Protein AF-A0A0Q9W756-F1 (afdb_monomer_lite)

InterPro domains:
  IPR008218 ATPase, V1 complex, subunit F [PF01990] (6-72)
  IPR036906 ATPase, V1 complex, subunit F superfamily [G3DSA:3.40.50.10580] (1-77)
  IPR036906 ATPase, V1 complex, subunit F superfamily [SSF159468] (4-55)

Secondary structure (DSSP, 8-state):
---TTS-HHHHHHHHHHHHT-TT--EEEEEHHHHHHTHHHHTT---SSSEEEEE--GGGHHHHHHHHHHHHHHHHHHH--

Sequence (80 aa):
MVEHGTTLDEVEGFFQVLYKRHNIGIILLDYPTAKRLNHVLDKCKKMLPIVVILPTKASIIPYMEEKDRQRRQRQRDAYM

pLDDT: mean 93.37, std 5.25, range [61.88, 97.38]

Radius of gyration: 14.45 Å; chains: 1; bounding box: 40×29×24 Å

Organism: Drosophila virilis (NCBI:txid7244)

Structure (mmCIF, N/CA/C/O backbone):
data_AF-A0A0Q9W756-F1
#
_entry.id   AF-A0A0Q9W756-F1
#
loop_
_atom_site.group_PDB
_atom_site.id
_atom_site.type_symbol
_atom_site.label_atom_id
_atom_site.label_alt_id
_atom_site.label_comp_id
_atom_site.label_asym_id
_atom_site.label_entity_id
_atom_site.label_seq_id
_atom_site.pdbx_PDB_ins_code
_atom_site.Cartn_x
_atom_site.Cartn_y
_atom_site.Cartn_z
_atom_site.occupancy
_atom_site.B_iso_or_equiv
_atom_site.auth_seq_id
_atom_site.auth_comp_id
_atom_site.auth_asym_id
_atom_site.auth_atom_id
_atom_site.pdbx_PDB_model_num
ATOM 1 N N . MET A 1 1 ? -6.816 11.222 1.291 1.00 72.19 1 MET A N 1
ATOM 2 C CA . MET A 1 1 ? -5.877 10.591 2.245 1.00 72.19 1 MET A CA 1
ATOM 3 C C . MET A 1 1 ? -6.717 9.935 3.316 1.00 72.19 1 MET A C 1
ATOM 5 O O . MET A 1 1 ? -7.797 10.450 3.573 1.00 72.19 1 MET A O 1
ATOM 9 N N . VAL A 1 2 ? -6.263 8.824 3.893 1.00 86.00 2 VAL A N 1
ATOM 10 C CA . VAL A 1 2 ? -6.949 8.234 5.050 1.00 86.00 2 VAL A CA 1
ATOM 11 C C . VAL A 1 2 ? -6.918 9.250 6.189 1.00 86.00 2 VAL A C 1
ATOM 13 O O . VAL A 1 2 ? -5.864 9.823 6.472 1.00 86.00 2 VAL A O 1
ATOM 16 N N . GLU A 1 3 ? -8.072 9.524 6.786 1.00 89.56 3 GLU A N 1
ATOM 17 C CA . GLU A 1 3 ? -8.182 10.505 7.859 1.00 89.56 3 GLU A CA 1
ATOM 18 C C . GLU A 1 3 ? -7.455 10.021 9.117 1.00 89.56 3 GLU A C 1
ATOM 20 O O . GLU A 1 3 ? -7.351 8.823 9.386 1.00 89.56 3 GLU A O 1
ATOM 25 N N . HIS A 1 4 ? -6.950 10.962 9.917 1.00 81.75 4 HIS A N 1
ATOM 26 C CA . HIS A 1 4 ? -6.215 10.631 11.141 1.00 81.75 4 HIS A CA 1
ATOM 27 C C . HIS A 1 4 ? -7.066 9.885 12.177 1.00 81.75 4 HIS A C 1
ATOM 29 O O . HIS A 1 4 ? -6.508 9.148 12.984 1.00 81.75 4 HIS A O 1
ATOM 35 N N . GLY A 1 5 ? -8.391 10.055 12.143 1.00 88.56 5 GLY A N 1
ATOM 36 C CA . GLY A 1 5 ? -9.322 9.352 13.026 1.00 88.56 5 GLY A CA 1
ATOM 37 C C . GLY A 1 5 ? -9.592 7.901 12.625 1.00 88.56 5 GLY A C 1
ATOM 38 O O . GLY A 1 5 ? -10.101 7.146 13.446 1.00 88.56 5 GLY A O 1
ATOM 39 N N . THR A 1 6 ? -9.243 7.490 11.401 1.00 93.62 6 THR A N 1
ATOM 40 C CA . THR A 1 6 ? -9.461 6.112 10.949 1.00 93.62 6 THR A CA 1
ATOM 41 C C . THR A 1 6 ? -8.477 5.175 11.642 1.00 93.62 6 THR A C 1
ATOM 43 O O . THR A 1 6 ? -7.253 5.301 11.488 1.00 93.62 6 THR A O 1
ATOM 46 N N . THR A 1 7 ? -9.012 4.211 12.384 1.00 95.44 7 THR A N 1
ATOM 47 C CA . THR A 1 7 ? -8.245 3.239 13.171 1.00 95.44 7 THR A CA 1
ATOM 48 C C . THR A 1 7 ? -7.437 2.302 12.273 1.00 95.44 7 THR A C 1
ATOM 50 O O . THR A 1 7 ? -7.687 2.185 11.074 1.00 95.44 7 THR A O 1
ATOM 53 N N . LEU A 1 8 ? -6.410 1.650 12.826 1.00 93.75 8 LEU A N 1
ATOM 54 C CA . LEU A 1 8 ? -5.627 0.678 12.059 1.00 93.75 8 LEU A CA 1
ATOM 55 C C . LEU A 1 8 ? -6.502 -0.499 11.591 1.00 93.75 8 LEU A C 1
ATOM 57 O O . LEU A 1 8 ? -6.454 -0.838 10.411 1.00 93.75 8 LEU A O 1
ATOM 61 N N . ASP A 1 9 ? -7.356 -1.025 12.469 1.00 95.62 9 ASP A N 1
ATOM 62 C CA . ASP A 1 9 ? -8.246 -2.154 12.177 1.00 95.62 9 ASP A CA 1
ATOM 63 C C . ASP A 1 9 ? -9.214 -1.860 11.020 1.00 95.62 9 ASP A C 1
ATOM 65 O O . ASP A 1 9 ? -9.433 -2.710 10.157 1.00 95.62 9 ASP A O 1
ATOM 69 N N . GLU A 1 10 ? -9.755 -0.640 10.943 1.00 96.38 10 GLU A N 1
ATOM 70 C CA . GLU A 1 10 ? -10.623 -0.219 9.834 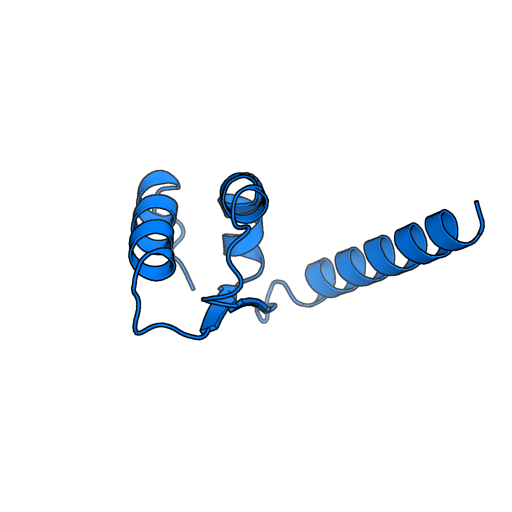1.00 96.38 10 GLU A CA 1
ATOM 71 C C . GLU A 1 10 ? -9.873 -0.196 8.498 1.00 96.38 10 GLU A C 1
ATOM 73 O O . GLU A 1 10 ? -10.379 -0.688 7.484 1.00 96.38 10 GLU A O 1
ATOM 78 N N . VAL A 1 11 ? -8.651 0.347 8.488 1.00 96.19 11 VAL A N 1
ATOM 79 C CA . VAL A 1 11 ? -7.816 0.397 7.279 1.00 96.19 11 VAL A CA 1
ATOM 80 C C . VAL A 1 11 ? -7.423 -1.014 6.843 1.00 96.19 11 VAL A C 1
ATOM 82 O O . VAL A 1 11 ? -7.495 -1.335 5.655 1.00 96.19 11 VAL A O 1
ATOM 85 N N . GLU A 1 12 ? -7.024 -1.868 7.785 1.00 96.06 12 GLU A N 1
ATOM 86 C CA . GLU A 1 12 ? -6.676 -3.262 7.515 1.00 96.06 12 GLU A CA 1
ATOM 87 C C . GLU A 1 12 ? -7.862 -4.048 6.971 1.00 96.06 12 GLU A C 1
ATOM 89 O O . GLU A 1 12 ? -7.737 -4.724 5.947 1.00 96.06 12 GLU A O 1
ATOM 94 N N . GLY A 1 13 ? -9.019 -3.933 7.625 1.00 96.56 13 GLY A N 1
ATOM 95 C CA . GLY A 1 13 ? -10.252 -4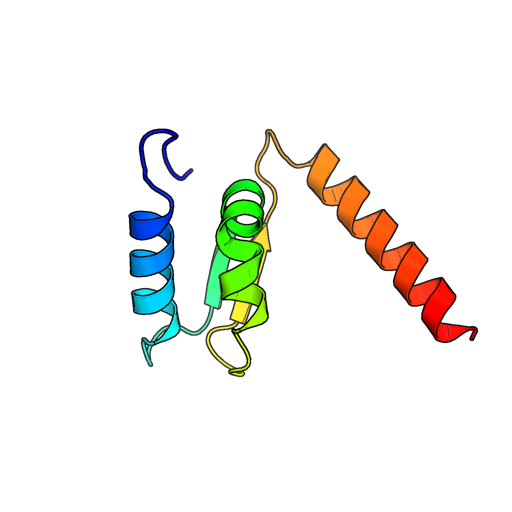.584 7.205 1.00 96.56 13 GLY A CA 1
ATOM 96 C C . GLY A 1 13 ? -10.631 -4.180 5.785 1.00 96.56 13 GLY A C 1
ATOM 97 O O . GLY A 1 13 ? -10.859 -5.041 4.930 1.00 96.56 13 GLY A O 1
ATOM 98 N N . PHE A 1 14 ? -10.604 -2.878 5.492 1.00 95.94 14 PHE A N 1
ATOM 99 C CA . PHE A 1 14 ? -10.873 -2.367 4.152 1.00 95.94 14 PHE A CA 1
ATOM 100 C C . PHE A 1 14 ? -9.871 -2.895 3.116 1.00 95.94 14 PHE A C 1
ATOM 102 O O . PHE A 1 14 ? -10.272 -3.415 2.070 1.00 95.94 14 PHE A O 1
ATOM 109 N N . PHE A 1 15 ? -8.570 -2.835 3.414 1.00 96.69 15 PHE A N 1
ATOM 110 C CA . PHE A 1 15 ? -7.533 -3.344 2.519 1.00 96.69 15 PHE A CA 1
ATOM 111 C C . PHE A 1 15 ? -7.708 -4.842 2.235 1.00 96.69 15 PHE A C 1
ATOM 113 O O . PHE A 1 15 ? -7.629 -5.261 1.081 1.00 96.69 15 PHE A O 1
ATOM 120 N N . GLN A 1 16 ? -7.996 -5.657 3.253 1.00 95.56 16 GLN A N 1
ATOM 121 C CA . GLN A 1 16 ? -8.215 -7.093 3.079 1.00 95.56 16 GLN A CA 1
ATOM 122 C C . GLN A 1 16 ? -9.433 -7.397 2.206 1.00 95.56 16 GLN A C 1
ATOM 124 O O . GLN A 1 16 ? -9.385 -8.332 1.401 1.00 95.56 16 GLN A O 1
ATOM 129 N N . VAL A 1 17 ? -10.514 -6.621 2.345 1.00 96.00 17 VAL A N 1
ATOM 130 C CA . VAL A 1 17 ? -11.689 -6.743 1.473 1.00 96.00 17 VAL A CA 1
ATOM 131 C C . VAL A 1 17 ? -11.291 -6.477 0.024 1.00 96.00 17 VAL A C 1
ATOM 133 O O . VAL A 1 17 ? -11.632 -7.283 -0.838 1.00 96.00 17 VAL A O 1
ATOM 136 N N . LEU A 1 18 ? -10.526 -5.416 -0.254 1.00 95.38 18 LEU A N 1
ATOM 137 C CA . LEU A 1 18 ? -10.051 -5.124 -1.611 1.00 95.38 18 LEU A CA 1
ATOM 138 C C . LEU A 1 18 ? -9.091 -6.201 -2.137 1.00 95.38 18 LEU A C 1
ATOM 140 O O . LEU A 1 18 ? -9.256 -6.687 -3.252 1.00 95.38 18 LEU A O 1
ATOM 144 N N . TYR A 1 19 ? -8.125 -6.638 -1.328 1.00 95.62 19 TYR A N 1
ATOM 145 C CA . TYR A 1 19 ? -7.104 -7.610 -1.731 1.00 95.62 19 TYR A CA 1
ATOM 146 C C . TYR A 1 19 ? -7.676 -8.999 -2.071 1.00 95.62 19 TYR A C 1
ATOM 148 O O . TYR A 1 19 ? -7.068 -9.777 -2.808 1.00 95.62 19 TYR A O 1
ATOM 156 N N . LYS A 1 20 ? -8.855 -9.342 -1.539 1.00 93.88 20 LYS A N 1
ATOM 157 C CA . LYS A 1 20 ? -9.540 -10.615 -1.818 1.00 93.88 20 LYS A CA 1
ATOM 158 C C . LYS A 1 20 ? -10.476 -10.557 -3.033 1.00 93.88 20 LYS A C 1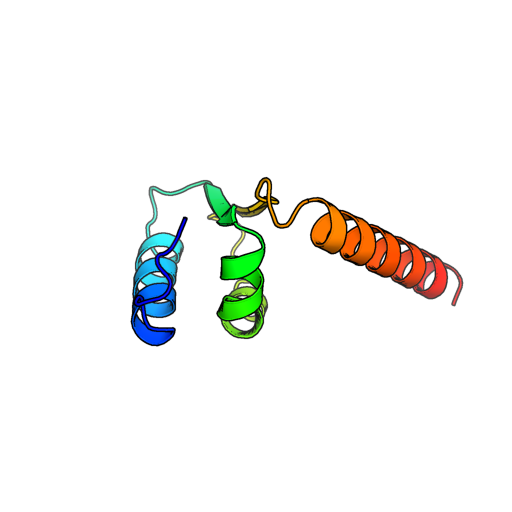
ATOM 160 O O . LYS A 1 20 ? -10.939 -11.610 -3.464 1.00 93.88 20 LYS A O 1
ATOM 165 N N . ARG A 1 21 ? -10.768 -9.376 -3.590 1.00 94.94 21 ARG A N 1
ATOM 166 C CA . ARG A 1 21 ? -11.708 -9.218 -4.713 1.00 94.94 21 ARG A CA 1
ATOM 167 C C . ARG A 1 21 ? -11.084 -9.682 -6.030 1.00 94.94 21 ARG A C 1
ATOM 169 O O . ARG A 1 21 ? -10.033 -9.201 -6.433 1.00 94.94 21 ARG A O 1
ATOM 176 N N . HIS A 1 22 ? -11.782 -10.567 -6.741 1.00 92.50 22 HIS A N 1
ATOM 177 C CA . HIS A 1 22 ? -11.321 -11.125 -8.021 1.00 92.50 22 HIS A CA 1
ATOM 178 C C . HIS A 1 22 ? -11.306 -10.119 -9.181 1.00 92.50 22 HIS A C 1
ATOM 180 O O . HIS A 1 22 ? -10.626 -10.342 -10.175 1.00 92.50 22 HIS A O 1
ATOM 186 N N . ASN A 1 23 ? -12.052 -9.021 -9.065 1.00 95.06 23 ASN A N 1
ATOM 187 C CA . ASN A 1 23 ? -12.180 -7.991 -10.095 1.00 95.06 23 ASN A CA 1
ATOM 188 C C . ASN A 1 23 ? -11.274 -6.771 -9.857 1.00 95.06 23 ASN A C 1
ATOM 190 O O . ASN A 1 23 ? -11.454 -5.746 -10.511 1.00 95.06 23 ASN A O 1
ATOM 194 N N . ILE A 1 24 ? -10.326 -6.853 -8.921 1.00 95.94 24 ILE A N 1
ATOM 195 C CA . ILE A 1 24 ? -9.350 -5.790 -8.665 1.00 95.94 24 ILE A CA 1
ATOM 196 C C . ILE A 1 24 ? -7.991 -6.257 -9.180 1.00 95.94 24 ILE A C 1
ATOM 198 O O . ILE A 1 24 ? -7.469 -7.278 -8.742 1.00 95.94 24 ILE A O 1
ATOM 202 N N . GLY A 1 25 ? -7.421 -5.502 -10.122 1.00 95.44 25 GLY A N 1
ATOM 203 C CA . GLY A 1 25 ? -6.091 -5.775 -10.674 1.00 95.44 25 GLY A CA 1
ATOM 204 C C . GLY A 1 25 ? -4.972 -4.998 -9.980 1.00 95.44 25 GLY A C 1
ATOM 205 O O . GLY A 1 25 ? -3.864 -5.508 -9.836 1.00 95.44 25 GLY A O 1
ATOM 206 N N . ILE A 1 26 ? -5.254 -3.771 -9.532 1.00 97.25 26 ILE A N 1
ATOM 207 C CA . ILE A 1 26 ? -4.263 -2.864 -8.942 1.00 97.25 26 ILE A CA 1
ATOM 208 C C . ILE A 1 26 ? -4.880 -2.151 -7.737 1.00 97.25 26 ILE A C 1
ATOM 210 O O . ILE A 1 26 ? -6.009 -1.669 -7.809 1.00 97.25 26 ILE A O 1
ATOM 214 N N . ILE A 1 27 ? -4.119 -2.056 -6.648 1.00 97.06 27 ILE A N 1
ATOM 215 C CA . ILE A 1 27 ? -4.419 -1.233 -5.476 1.00 97.06 27 ILE A CA 1
ATOM 216 C C . ILE A 1 27 ? -3.322 -0.177 -5.357 1.00 97.06 27 ILE A C 1
ATOM 218 O O . ILE A 1 27 ? -2.148 -0.502 -5.179 1.00 97.06 27 ILE A O 1
ATOM 222 N N . LEU A 1 28 ? -3.706 1.095 -5.452 1.00 97.19 28 LEU A N 1
ATOM 223 C CA . LEU A 1 28 ? -2.811 2.222 -5.207 1.00 97.19 28 LEU A CA 1
ATOM 224 C C . LEU A 1 28 ? -2.940 2.637 -3.743 1.00 97.19 28 LEU A C 1
ATOM 226 O O . LEU A 1 28 ? -4.040 2.931 -3.280 1.00 97.19 28 LEU A O 1
ATOM 230 N N . LEU A 1 29 ? -1.822 2.657 -3.025 1.00 95.88 29 LEU A N 1
ATOM 231 C CA . LEU A 1 29 ? -1.781 2.955 -1.599 1.00 95.88 29 LEU A CA 1
ATOM 232 C C . LEU A 1 29 ? -0.830 4.118 -1.339 1.00 95.88 29 LEU A C 1
ATOM 234 O O . LEU A 1 29 ? 0.296 4.126 -1.836 1.00 95.88 29 LEU A O 1
ATOM 238 N N . ASP A 1 30 ? -1.259 5.102 -0.557 1.00 95.25 30 ASP A N 1
ATOM 239 C CA . ASP A 1 30 ? -0.364 6.184 -0.170 1.00 95.25 30 ASP A CA 1
ATOM 240 C C . ASP A 1 30 ? 0.706 5.697 0.820 1.00 95.25 30 ASP A C 1
ATOM 242 O O . ASP A 1 30 ? 0.482 4.790 1.622 1.00 95.25 30 ASP A O 1
ATOM 246 N N . TYR A 1 31 ? 1.892 6.295 0.760 1.00 95.62 31 TYR A N 1
ATOM 247 C CA . TYR A 1 31 ? 3.052 5.871 1.539 1.00 95.62 31 TYR A CA 1
ATOM 248 C C . TYR A 1 31 ? 2.836 5.895 3.066 1.00 95.62 31 TYR A C 1
ATOM 250 O O . TYR A 1 31 ? 3.213 4.913 3.713 1.00 95.62 31 TYR A O 1
ATOM 258 N N . PRO A 1 32 ? 2.206 6.926 3.669 1.00 94.62 32 PRO A N 1
ATOM 259 C CA . PRO A 1 32 ? 1.829 6.892 5.083 1.00 94.62 32 PRO A CA 1
ATOM 260 C C . PRO A 1 32 ? 0.951 5.690 5.450 1.00 94.62 32 PRO A C 1
ATOM 262 O O . PRO A 1 32 ? 1.255 4.976 6.409 1.00 94.62 32 PRO A O 1
ATOM 265 N N . THR A 1 33 ? -0.099 5.421 4.673 1.00 95.38 33 THR A N 1
ATOM 266 C CA . THR A 1 33 ? -0.979 4.268 4.911 1.00 95.38 33 THR A CA 1
ATOM 267 C C . THR A 1 33 ? -0.239 2.946 4.707 1.00 95.38 33 THR A C 1
ATOM 269 O O . THR A 1 33 ? -0.382 2.028 5.512 1.00 95.38 33 THR A O 1
ATOM 272 N N . ALA A 1 34 ? 0.631 2.854 3.700 1.00 95.38 34 ALA A N 1
ATOM 273 C CA . ALA A 1 34 ? 1.456 1.671 3.471 1.00 95.38 34 ALA A CA 1
ATOM 274 C C . ALA A 1 34 ? 2.386 1.359 4.650 1.00 95.38 34 ALA A C 1
ATOM 276 O O . ALA A 1 34 ? 2.527 0.195 5.016 1.00 95.38 34 ALA A O 1
ATOM 277 N N . LYS A 1 35 ? 2.964 2.382 5.298 1.00 94.00 35 LYS A N 1
ATOM 278 C CA . LYS A 1 35 ? 3.757 2.181 6.521 1.00 94.00 35 LYS A CA 1
ATOM 279 C C . LYS A 1 35 ? 2.927 1.602 7.662 1.00 94.00 35 LYS A C 1
ATOM 281 O O . LYS A 1 35 ? 3.407 0.711 8.356 1.00 94.00 35 LYS A O 1
ATOM 286 N N . ARG A 1 36 ? 1.689 2.075 7.842 1.00 94.50 36 ARG A N 1
ATOM 287 C CA . ARG A 1 36 ? 0.761 1.532 8.852 1.00 94.50 36 ARG A CA 1
ATOM 288 C C . ARG A 1 36 ? 0.436 0.059 8.578 1.00 94.50 36 ARG A C 1
ATOM 290 O O . ARG A 1 36 ? 0.401 -0.742 9.503 1.00 94.50 36 ARG A O 1
ATOM 297 N N . LEU A 1 37 ? 0.277 -0.299 7.303 1.00 95.81 37 LEU A N 1
ATOM 298 C CA . LEU A 1 37 ? -0.070 -1.649 6.850 1.00 95.81 37 LEU A CA 1
ATOM 299 C C . LEU A 1 37 ? 1.134 -2.568 6.584 1.00 95.81 37 LEU A C 1
ATOM 301 O O . LEU A 1 37 ? 0.938 -3.641 6.018 1.00 95.81 37 LEU A O 1
ATOM 305 N N . ASN A 1 38 ? 2.367 -2.200 6.959 1.00 94.50 38 ASN A N 1
ATOM 306 C CA . ASN A 1 38 ? 3.568 -2.934 6.532 1.00 94.50 38 ASN A CA 1
ATOM 307 C C . ASN A 1 38 ? 3.486 -4.445 6.827 1.00 94.50 38 ASN A C 1
ATOM 309 O O . ASN A 1 38 ? 3.725 -5.268 5.951 1.00 94.50 38 ASN A O 1
ATOM 313 N N . HIS A 1 39 ? 3.023 -4.811 8.023 1.00 93.94 39 HIS A N 1
ATOM 314 C CA . HIS A 1 39 ? 2.874 -6.208 8.436 1.00 93.94 39 HIS A CA 1
ATOM 315 C C . HIS A 1 39 ? 1.783 -6.980 7.661 1.00 93.94 39 HIS A C 1
ATOM 317 O O . HIS A 1 39 ? 1.846 -8.207 7.561 1.00 93.94 39 HIS A O 1
ATOM 323 N N . VAL A 1 40 ? 0.769 -6.290 7.122 1.00 95.06 40 VAL A N 1
ATOM 324 C CA . VAL A 1 40 ? -0.244 -6.880 6.230 1.00 95.06 40 VAL A CA 1
ATOM 325 C C . VAL A 1 40 ? 0.336 -7.053 4.830 1.00 95.06 40 VAL A C 1
ATOM 327 O O . VAL A 1 40 ? 0.175 -8.109 4.216 1.00 95.06 40 VAL A O 1
ATOM 330 N N . LEU A 1 41 ? 1.047 -6.037 4.335 1.00 95.00 41 LEU A N 1
ATOM 331 C CA . LEU A 1 41 ? 1.689 -6.054 3.021 1.00 95.00 41 LEU A CA 1
ATOM 332 C C . LEU A 1 41 ? 2.751 -7.157 2.923 1.00 95.00 41 LEU A C 1
ATOM 334 O O . LEU A 1 41 ? 2.801 -7.857 1.915 1.00 95.00 41 LEU A O 1
ATOM 338 N N . ASP A 1 42 ? 3.507 -7.410 3.993 1.00 92.88 42 ASP A N 1
ATOM 339 C CA . ASP A 1 42 ? 4.498 -8.493 4.052 1.00 92.88 42 ASP A CA 1
ATOM 340 C C . ASP A 1 42 ? 3.880 -9.888 3.833 1.00 92.88 42 ASP A C 1
ATOM 342 O O . ASP A 1 42 ? 4.541 -10.798 3.318 1.00 92.88 42 ASP A O 1
ATOM 346 N N . LYS A 1 43 ? 2.593 -10.056 4.167 1.00 91.69 43 LYS A N 1
ATOM 347 C CA . LYS A 1 43 ? 1.825 -11.301 3.987 1.00 91.69 43 LYS A CA 1
ATOM 348 C C . LYS A 1 43 ? 1.177 -11.415 2.601 1.00 91.69 43 LYS A C 1
ATOM 350 O O . LYS A 1 43 ? 0.683 -12.484 2.242 1.00 91.69 43 LYS A O 1
ATOM 355 N N . CYS A 1 44 ? 1.177 -10.350 1.802 1.00 91.94 44 CYS A N 1
ATOM 356 C CA . CYS A 1 44 ? 0.581 -10.337 0.469 1.00 91.94 44 CYS A CA 1
ATOM 357 C C . CYS A 1 44 ? 1.511 -11.029 -0.541 1.00 91.94 44 CYS A C 1
ATOM 359 O O . CYS A 1 44 ? 2.486 -10.442 -1.003 1.00 91.94 44 CYS A O 1
ATOM 361 N N . LYS A 1 45 ? 1.223 -12.294 -0.877 1.00 89.00 45 LYS A N 1
ATOM 362 C CA . LYS A 1 45 ? 2.034 -13.116 -1.805 1.00 89.00 45 LYS A CA 1
ATOM 363 C 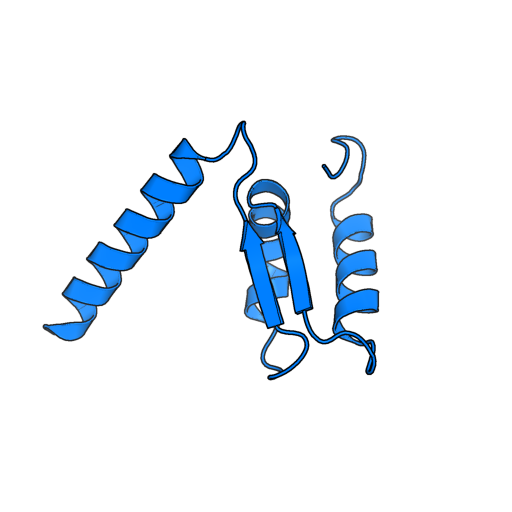C . LYS A 1 45 ? 1.332 -13.473 -3.121 1.00 89.00 45 LYS A C 1
ATOM 365 O O . LYS A 1 45 ? 1.902 -14.188 -3.939 1.00 89.00 45 LYS A O 1
ATOM 370 N N . LYS A 1 46 ? 0.093 -13.017 -3.334 1.00 88.75 46 LYS A N 1
ATOM 371 C CA . LYS A 1 46 ? -0.632 -13.263 -4.592 1.00 88.75 46 LYS A CA 1
ATOM 372 C C . LYS A 1 46 ? -0.066 -12.398 -5.716 1.00 88.75 46 LYS A C 1
ATOM 374 O O . LYS A 1 46 ? 0.350 -11.271 -5.468 1.00 88.75 46 LYS A O 1
ATOM 379 N N . MET A 1 47 ? -0.147 -12.898 -6.951 1.00 89.25 47 MET A N 1
ATOM 380 C CA . MET A 1 47 ? 0.168 -12.098 -8.141 1.00 89.25 47 MET A CA 1
ATOM 381 C C . MET A 1 47 ? -0.797 -10.926 -8.350 1.00 89.25 47 MET A C 1
ATOM 383 O O . MET A 1 47 ? -0.368 -9.868 -8.798 1.00 89.25 47 MET A O 1
ATOM 387 N N . LEU A 1 48 ? -2.084 -11.105 -8.028 1.00 91.88 48 LEU A N 1
ATOM 388 C CA . LEU A 1 48 ? -3.102 -10.061 -8.126 1.00 91.88 48 LEU A CA 1
ATOM 389 C C . LEU A 1 48 ? -3.925 -9.954 -6.830 1.00 91.88 48 LEU A C 1
ATOM 391 O O . LEU A 1 48 ? -4.197 -10.989 -6.205 1.00 91.88 48 LEU A O 1
ATOM 395 N N . PRO A 1 49 ? -4.347 -8.729 -6.456 1.00 95.50 49 PRO A N 1
ATOM 396 C CA . PRO A 1 49 ? -4.012 -7.447 -7.101 1.00 95.50 49 PRO A CA 1
ATOM 397 C C . PRO A 1 49 ? -2.567 -6.981 -6.838 1.00 95.50 49 PRO A C 1
AT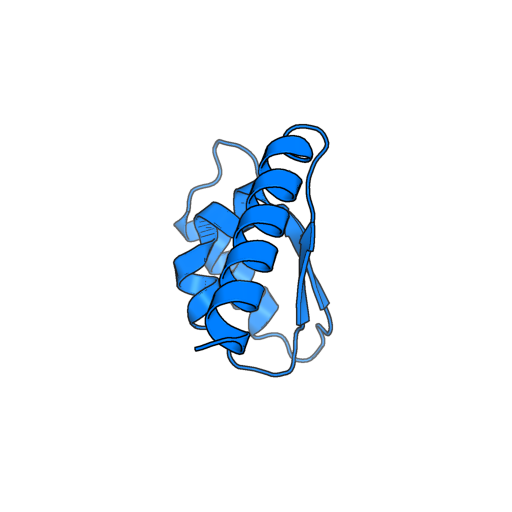OM 399 O O . PRO A 1 49 ? -2.010 -7.241 -5.771 1.00 95.50 49 PRO A O 1
ATOM 402 N N . ILE A 1 50 ? -1.982 -6.242 -7.789 1.00 95.56 50 ILE A N 1
ATOM 403 C CA . ILE A 1 50 ? -0.685 -5.568 -7.611 1.00 95.56 50 ILE A CA 1
ATOM 404 C C . ILE A 1 50 ? -0.873 -4.384 -6.661 1.00 95.56 50 ILE A C 1
ATOM 406 O O . ILE A 1 50 ? -1.728 -3.531 -6.893 1.00 95.56 50 ILE A O 1
ATOM 410 N N . VAL A 1 51 ? -0.047 -4.294 -5.619 1.00 96.31 51 VAL A N 1
ATOM 411 C CA . VAL A 1 51 ? -0.058 -3.160 -4.686 1.00 96.31 51 VAL A CA 1
ATOM 412 C C . VAL A 1 51 ? 1.060 -2.189 -5.047 1.00 96.31 51 VAL A C 1
ATOM 414 O O . VAL A 1 51 ? 2.235 -2.554 -5.039 1.00 96.31 51 VAL A O 1
ATOM 417 N N . VAL A 1 52 ? 0.704 -0.941 -5.352 1.00 96.00 52 VAL A N 1
ATOM 418 C CA . VAL A 1 52 ? 1.660 0.121 -5.690 1.00 96.00 52 VAL A CA 1
ATOM 419 C C . VAL A 1 52 ? 1.627 1.195 -4.614 1.00 96.00 52 VAL A C 1
ATOM 421 O O . VAL A 1 52 ? 0.585 1.793 -4.355 1.00 96.00 52 VAL A O 1
ATOM 424 N N . ILE A 1 53 ? 2.787 1.464 -4.013 1.00 96.19 53 ILE A N 1
ATOM 425 C CA . ILE A 1 53 ? 2.936 2.478 -2.967 1.00 96.19 53 ILE A CA 1
ATOM 426 C C . ILE A 1 53 ? 3.382 3.805 -3.584 1.00 96.19 53 ILE A C 1
ATOM 428 O O . ILE A 1 53 ? 4.463 3.893 -4.182 1.00 96.19 53 ILE A O 1
ATOM 432 N N . LEU A 1 54 ? 2.565 4.840 -3.393 1.00 96.00 54 LEU A N 1
ATOM 433 C CA . LEU A 1 54 ? 2.751 6.175 -3.952 1.00 96.00 54 LEU A CA 1
ATOM 434 C C . LEU A 1 54 ? 2.980 7.218 -2.848 1.00 96.00 54 LEU A C 1
ATOM 436 O O . LEU A 1 54 ? 2.291 7.199 -1.830 1.00 96.00 54 LEU A O 1
ATOM 440 N N . PRO A 1 55 ? 3.914 8.162 -3.026 1.00 96.56 55 PRO A N 1
ATOM 441 C CA . PRO A 1 55 ? 4.055 9.274 -2.100 1.00 96.56 55 PRO A CA 1
ATOM 442 C C . PRO A 1 55 ? 2.881 10.251 -2.218 1.00 96.56 55 PRO A C 1
ATOM 444 O O . PRO A 1 55 ? 2.276 10.423 -3.275 1.00 96.56 55 PRO A O 1
ATOM 447 N N . THR A 1 56 ? 2.613 10.954 -1.126 1.00 94.44 56 THR A N 1
ATOM 448 C CA . THR A 1 56 ? 1.773 12.158 -1.102 1.00 94.44 56 THR A CA 1
ATOM 449 C C . THR A 1 56 ? 2.655 13.405 -1.141 1.00 94.44 56 THR A C 1
ATOM 451 O O . THR A 1 56 ? 3.864 13.321 -0.921 1.00 94.44 56 THR A O 1
ATOM 454 N N . LYS A 1 57 ? 2.060 14.591 -1.336 1.00 94.31 57 LYS A N 1
ATOM 455 C CA . LYS A 1 57 ? 2.794 15.870 -1.278 1.00 94.31 57 LYS A CA 1
ATOM 456 C C . LYS A 1 57 ? 3.631 16.010 0.002 1.00 94.31 57 LYS A C 1
ATOM 458 O O . LYS A 1 57 ? 4.778 16.430 -0.065 1.00 94.31 57 LYS A O 1
ATOM 463 N N . ALA A 1 58 ? 3.074 15.620 1.149 1.00 93.31 58 ALA A N 1
ATOM 464 C CA . ALA A 1 58 ? 3.752 15.707 2.443 1.00 93.31 58 ALA A CA 1
ATOM 465 C C . ALA A 1 58 ? 4.803 14.606 2.665 1.00 93.31 58 ALA A C 1
ATOM 467 O O . ALA A 1 58 ? 5.641 14.726 3.550 1.00 93.31 58 ALA A O 1
ATOM 468 N N . SER A 1 59 ? 4.759 13.524 1.885 1.00 95.50 59 SER A N 1
ATOM 469 C CA . SER A 1 59 ? 5.586 12.337 2.111 1.00 95.50 59 SER A CA 1
ATOM 470 C C . SER A 1 59 ? 6.547 12.019 0.963 1.00 95.50 59 SER A C 1
ATOM 472 O O . SER A 1 59 ? 7.183 10.969 0.975 1.00 95.50 59 SER A O 1
ATOM 474 N N . ILE A 1 60 ? 6.708 12.935 0.002 1.00 96.38 60 ILE A N 1
ATOM 475 C CA . ILE A 1 60 ? 7.600 12.760 -1.151 1.00 96.38 60 ILE A CA 1
ATOM 476 C C . ILE A 1 60 ? 9.067 12.603 -0.740 1.00 96.38 60 ILE A C 1
ATOM 478 O O . ILE A 1 60 ? 9.715 11.651 -1.164 1.00 96.38 60 ILE A O 1
ATOM 482 N N . ILE A 1 61 ? 9.562 13.474 0.142 1.00 97.38 61 ILE A N 1
ATOM 483 C CA . ILE A 1 61 ? 10.943 13.430 0.640 1.00 97.38 61 ILE A CA 1
ATOM 484 C C . ILE A 1 61 ? 11.228 12.116 1.390 1.00 97.38 61 ILE A C 1
ATOM 486 O O . ILE A 1 61 ? 12.078 11.356 0.925 1.00 97.38 61 ILE A O 1
ATOM 490 N N . PRO A 1 62 ? 10.479 11.747 2.454 1.00 96.12 62 PRO A N 1
ATOM 491 C CA . PRO A 1 62 ? 10.753 10.507 3.188 1.00 96.12 62 PRO A CA 1
ATOM 492 C C . PRO A 1 62 ? 10.485 9.235 2.369 1.00 96.12 62 PRO A C 1
ATOM 494 O O . PRO A 1 62 ? 10.951 8.152 2.727 1.00 96.12 62 PRO A O 1
ATOM 497 N N . TYR A 1 63 ? 9.705 9.317 1.288 1.00 96.00 63 TYR A N 1
ATOM 498 C CA . TYR A 1 63 ? 9.551 8.217 0.338 1.00 96.00 63 TYR A CA 1
ATOM 499 C C . TYR A 1 63 ? 10.803 8.030 -0.523 1.00 96.00 63 TYR A C 1
ATOM 501 O O . TYR A 1 63 ? 11.251 6.899 -0.721 1.00 96.00 63 TYR A O 1
ATOM 509 N N . MET A 1 64 ? 11.376 9.124 -1.032 1.00 96.94 64 MET A N 1
ATOM 510 C CA . MET A 1 64 ? 12.588 9.078 -1.853 1.00 96.94 64 MET A CA 1
ATOM 511 C C . MET A 1 64 ? 13.797 8.589 -1.052 1.00 96.94 64 MET A C 1
ATOM 513 O O . MET A 1 64 ? 14.492 7.682 -1.505 1.00 96.94 64 MET A O 1
ATOM 517 N N . GLU A 1 65 ? 13.988 9.100 0.165 1.00 96.69 65 GLU A N 1
ATOM 518 C CA . GLU A 1 65 ? 15.086 8.686 1.049 1.00 96.69 65 GLU A CA 1
ATOM 519 C C . GLU A 1 65 ? 15.053 7.182 1.353 1.00 96.69 65 GLU A C 1
ATOM 521 O O . GLU A 1 65 ? 16.075 6.494 1.278 1.00 96.69 65 GLU A O 1
ATOM 526 N N . GLU A 1 66 ? 13.863 6.648 1.643 1.00 94.75 66 GLU A N 1
ATOM 527 C CA . GLU A 1 66 ? 13.660 5.220 1.877 1.00 94.75 66 GLU A CA 1
ATOM 528 C C . GLU A 1 66 ? 13.979 4.396 0.625 1.00 94.75 66 GLU A C 1
ATOM 530 O O . GLU A 1 66 ? 14.676 3.381 0.701 1.00 94.75 66 GLU A O 1
ATOM 535 N N . LYS A 1 67 ? 13.523 4.847 -0.550 1.00 93.62 67 LYS A N 1
ATOM 536 C CA . LYS A 1 67 ? 13.833 4.172 -1.814 1.00 93.62 67 LYS A CA 1
ATOM 537 C C . LYS A 1 67 ? 15.329 4.140 -2.097 1.00 93.62 67 LYS A C 1
ATOM 539 O O . LYS A 1 67 ? 15.836 3.098 -2.516 1.00 93.62 67 LYS A O 1
ATOM 544 N N . ASP A 1 68 ? 16.040 5.232 -1.851 1.00 96.19 68 ASP A N 1
ATOM 545 C CA . ASP A 1 68 ? 17.486 5.291 -2.055 1.00 96.19 68 AS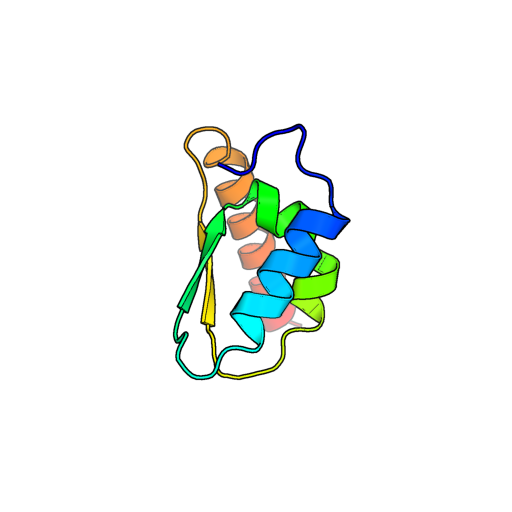P A CA 1
ATOM 546 C C . ASP A 1 68 ? 18.245 4.442 -1.033 1.00 96.19 68 ASP A C 1
ATOM 548 O O . ASP A 1 68 ? 19.236 3.790 -1.373 1.00 96.19 68 ASP A O 1
ATOM 552 N N . ARG A 1 69 ? 17.756 4.359 0.210 1.00 95.38 69 ARG A N 1
ATOM 553 C CA . ARG A 1 69 ? 18.263 3.409 1.209 1.00 95.38 69 ARG A CA 1
ATOM 554 C C . ARG A 1 69 ? 18.111 1.960 0.737 1.00 95.38 69 ARG A C 1
ATOM 556 O O . ARG A 1 69 ? 19.091 1.220 0.737 1.00 95.38 69 ARG A O 1
ATOM 563 N N . GLN A 1 70 ? 16.929 1.569 0.261 1.00 93.25 70 GLN A N 1
ATOM 564 C CA . GLN A 1 70 ? 16.671 0.214 -0.249 1.00 93.25 70 GLN A CA 1
ATOM 565 C C . GLN A 1 70 ? 17.461 -0.108 -1.522 1.00 93.25 70 GLN A C 1
ATOM 567 O O . GLN A 1 70 ? 17.836 -1.256 -1.755 1.00 93.25 70 GLN A O 1
ATOM 572 N N . ARG A 1 71 ? 17.708 0.884 -2.385 1.00 93.50 71 ARG A N 1
ATOM 573 C CA . ARG A 1 71 ? 18.587 0.728 -3.555 1.00 93.50 71 ARG A CA 1
ATOM 574 C C . ARG A 1 71 ? 20.020 0.431 -3.128 1.00 93.50 71 ARG A C 1
ATOM 576 O O . ARG A 1 71 ? 20.590 -0.539 -3.614 1.00 93.50 71 ARG A O 1
ATOM 583 N N . ARG A 1 72 ? 20.567 1.207 -2.187 1.00 94.94 72 ARG A N 1
ATOM 584 C CA . ARG A 1 72 ? 21.915 0.978 -1.643 1.00 94.94 72 ARG A CA 1
ATOM 585 C C . ARG A 1 72 ? 22.043 -0.378 -0.951 1.00 94.94 72 ARG A C 1
ATOM 587 O O . ARG A 1 72 ? 23.057 -1.040 -1.132 1.00 94.94 72 ARG A O 1
ATOM 594 N N . GLN A 1 73 ? 21.022 -0.807 -0.205 1.00 92.88 73 GLN A N 1
ATOM 595 C CA . GLN A 1 73 ? 21.022 -2.129 0.427 1.00 92.88 73 GLN A CA 1
ATOM 596 C C . GLN A 1 73 ? 21.078 -3.247 -0.618 1.00 92.88 73 GLN A C 1
ATOM 598 O O . GLN A 1 73 ? 21.981 -4.069 -0.576 1.00 92.88 73 GLN A O 1
ATOM 603 N N . ARG A 1 74 ? 20.196 -3.210 -1.624 1.00 92.75 74 ARG A N 1
ATOM 604 C CA . ARG A 1 74 ? 20.189 -4.209 -2.706 1.00 92.75 74 ARG A CA 1
ATOM 605 C C . ARG A 1 74 ? 21.488 -4.247 -3.504 1.00 92.75 74 ARG A C 1
ATOM 607 O O . ARG A 1 74 ? 21.892 -5.313 -3.943 1.00 92.75 74 ARG A O 1
ATOM 614 N N . GLN A 1 75 ? 22.133 -3.096 -3.705 1.00 91.00 75 GLN A N 1
ATOM 615 C CA . GLN A 1 75 ? 23.459 -3.056 -4.322 1.00 91.00 75 GLN A CA 1
ATOM 616 C C . GLN A 1 75 ? 24.479 -3.799 -3.462 1.00 91.00 75 GLN A C 1
ATOM 618 O O . GLN A 1 75 ? 25.210 -4.615 -3.998 1.00 91.00 75 GLN A O 1
ATOM 623 N N . ARG A 1 76 ? 24.505 -3.565 -2.145 1.00 91.38 76 ARG A N 1
ATOM 624 C CA . ARG A 1 76 ? 25.404 -4.291 -1.236 1.00 91.38 76 ARG A CA 1
ATOM 625 C C . ARG A 1 76 ? 25.159 -5.798 -1.269 1.00 91.38 76 ARG A C 1
ATOM 627 O O . ARG A 1 76 ? 26.121 -6.539 -1.408 1.00 91.38 76 ARG A O 1
ATOM 634 N N . ASP A 1 77 ? 23.898 -6.221 -1.209 1.00 91.19 77 ASP A N 1
ATOM 635 C CA . ASP A 1 77 ? 23.521 -7.641 -1.211 1.00 91.19 77 ASP A CA 1
ATOM 636 C C . ASP A 1 77 ? 23.879 -8.351 -2.531 1.00 91.19 77 ASP A C 1
ATOM 638 O O . ASP A 1 77 ? 24.048 -9.560 -2.543 1.00 91.19 77 ASP A O 1
ATOM 642 N N . ALA A 1 78 ? 23.996 -7.620 -3.646 1.00 89.12 78 ALA A N 1
ATOM 643 C CA . ALA A 1 78 ? 24.367 -8.183 -4.948 1.00 89.12 78 ALA A CA 1
ATOM 644 C C . ALA A 1 78 ? 25.882 -8.403 -5.130 1.00 89.12 78 ALA A C 1
ATOM 646 O O . ALA A 1 78 ? 26.283 -9.084 -6.072 1.00 89.12 78 ALA A O 1
ATOM 647 N N . TYR A 1 79 ? 26.714 -7.796 -4.277 1.00 82.31 79 TYR A N 1
ATOM 648 C CA . TYR A 1 79 ? 28.176 -7.933 -4.297 1.00 82.31 79 TYR A CA 1
ATOM 649 C C . TYR A 1 79 ? 28.717 -8.783 -3.130 1.00 82.31 79 TYR A C 1
ATOM 651 O O . TYR A 1 79 ? 29.936 -8.856 -2.964 1.00 82.31 79 TYR A O 1
ATOM 659 N N . MET A 1 80 ? 27.840 -9.396 -2.324 1.00 61.88 80 MET A N 1
ATOM 660 C CA . MET A 1 80 ? 28.180 -10.422 -1.326 1.00 61.88 80 MET A CA 1
ATOM 661 C C . MET A 1 80 ? 27.756 -11.801 -1.821 1.00 61.88 80 MET A C 1
ATOM 663 O O . MET A 1 80 ? 28.504 -12.760 -1.537 1.00 61.88 80 MET A O 1
#

Foldseek 3Di:
DPDPPQDLVNLLVVVVVQQPDPPAQEDEAEQVNCVSCVVVVVVNDDNPNHYHYDYDPVCPVVVVVVVVVVVVVVVVVVVD